Protein AF-A0A7C9L589-F1 (afdb_monomer_lite)

Foldseek 3Di:
DKWWWWAFPFQRDIDIGRPVVPDDDQDFDPRQAADPVRHGGTTDIDTDDIDDD

Radius of gyration: 12.57 Å; chains: 1; bounding box: 32×17×32 Å

Organism: NCBI:txid39485

Secondary structure (DSSP, 8-state):
--EEEEEETTT--EEEEEGGG-SPP----TTS-B-TTSPBPPP-EEEEEEE--

Sequence (53 aa):
MKVIEYKCSWCGSTRTRTITQGRPDPGTCPRRGKTLSGTTKPHVWVKSRILGK

Structure (mmCIF, N/CA/C/O backbone):
data_AF-A0A7C9L589-F1
#
_entry.id   AF-A0A7C9L589-F1
#
loop_
_atom_site.group_PDB
_atom_site.id
_atom_site.type_symbol
_atom_site.label_atom_id
_atom_site.label_alt_id
_atom_site.label_comp_id
_atom_site.label_asym_id
_atom_site.label_entity_id
_atom_site.label_seq_id
_atom_site.pdbx_PDB_ins_code
_atom_site.Cartn_x
_atom_site.Cartn_y
_atom_site.Cartn_z
_atom_site.occupancy
_atom_site.B_iso_or_equiv
_atom_site.auth_seq_id
_atom_site.auth_comp_id
_atom_site.auth_asym_id
_atom_site.auth_atom_id
_atom_site.pdbx_PDB_model_num
ATOM 1 N N . MET A 1 1 ? -15.881 -1.143 15.014 1.00 66.31 1 MET A N 1
ATOM 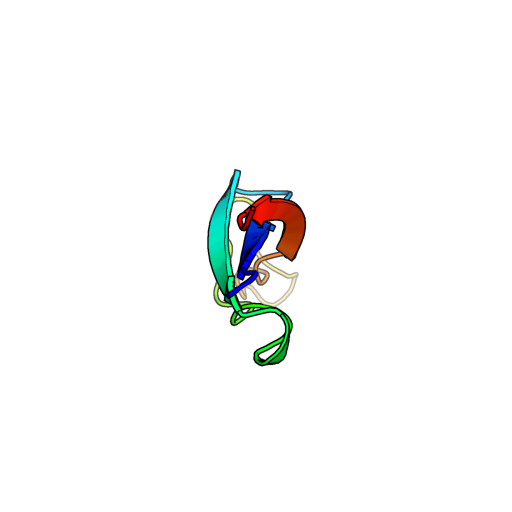2 C CA . MET A 1 1 ? -14.790 -2.004 14.490 1.00 66.31 1 MET A CA 1
ATOM 3 C C . MET A 1 1 ? -13.660 -1.116 14.003 1.00 66.31 1 MET A C 1
ATOM 5 O O . MET A 1 1 ? -13.933 -0.179 13.267 1.00 66.31 1 MET A O 1
ATOM 9 N N . LYS A 1 2 ? -12.417 -1.379 14.416 1.00 84.62 2 LYS A N 1
ATOM 10 C CA . LYS A 1 2 ? -11.251 -0.609 13.962 1.00 84.62 2 LYS A CA 1
ATOM 11 C C . LYS A 1 2 ? -10.649 -1.258 12.710 1.00 84.62 2 LYS A C 1
ATOM 13 O O . LYS A 1 2 ? -10.412 -2.468 12.688 1.00 84.62 2 LYS A O 1
ATOM 18 N N . VAL A 1 3 ? -10.389 -0.460 11.682 1.00 91.06 3 VAL A N 1
ATOM 19 C CA . VAL A 1 3 ? -9.700 -0.865 10.452 1.00 91.06 3 VAL A CA 1
ATOM 20 C C . VAL A 1 3 ? -8.413 -0.062 10.295 1.00 91.06 3 VAL A C 1
ATOM 22 O O . VAL A 1 3 ? -8.288 1.046 10.796 1.00 91.06 3 VAL A O 1
ATOM 25 N N . ILE A 1 4 ? -7.419 -0.630 9.630 1.00 92.00 4 ILE A N 1
ATOM 26 C CA . ILE A 1 4 ? -6.151 0.012 9.310 1.00 92.00 4 ILE A CA 1
ATOM 27 C C . ILE A 1 4 ? -6.147 0.290 7.812 1.00 92.00 4 ILE A C 1
ATOM 29 O O . ILE A 1 4 ? -6.299 -0.618 6.993 1.00 92.00 4 ILE A O 1
ATOM 33 N N . GLU A 1 5 ? -5.952 1.549 7.451 1.00 92.75 5 GLU A N 1
ATOM 34 C CA . GLU A 1 5 ? -5.594 1.937 6.098 1.00 92.75 5 GLU A CA 1
ATOM 35 C C . GLU A 1 5 ? -4.102 1.671 5.904 1.00 92.75 5 GLU A C 1
ATOM 37 O O . GLU A 1 5 ? -3.253 2.232 6.600 1.00 92.75 5 GLU A O 1
ATOM 42 N N . TYR A 1 6 ? -3.778 0.805 4.956 1.00 93.25 6 TYR A N 1
ATOM 43 C CA . TYR A 1 6 ? -2.427 0.591 4.472 1.00 93.25 6 TYR A CA 1
ATOM 44 C C . TYR A 1 6 ? -2.227 1.371 3.182 1.00 93.25 6 TYR A C 1
ATOM 46 O O . TYR A 1 6 ? -3.094 1.378 2.311 1.00 93.25 6 TYR A O 1
ATOM 54 N N . LYS A 1 7 ? -1.063 1.993 3.036 1.00 93.75 7 LYS A N 1
ATOM 55 C CA . LYS A 1 7 ? -0.654 2.705 1.828 1.00 93.75 7 LYS A CA 1
ATOM 56 C C . LYS A 1 7 ? 0.624 2.089 1.287 1.00 93.75 7 LYS A C 1
ATOM 58 O O . LYS A 1 7 ? 1.503 1.704 2.050 1.00 93.75 7 LYS A O 1
ATOM 63 N N . CYS A 1 8 ? 0.737 1.974 -0.027 1.00 93.50 8 CYS A N 1
ATOM 64 C CA . CYS A 1 8 ? 1.966 1.555 -0.667 1.00 93.50 8 CYS A CA 1
ATOM 65 C C . CYS A 1 8 ? 2.947 2.730 -0.699 1.00 93.50 8 CYS A C 1
ATOM 67 O O . CYS A 1 8 ? 2.640 3.751 -1.314 1.00 93.50 8 CYS A O 1
ATOM 69 N N . SER A 1 9 ? 4.142 2.578 -0.126 1.00 91.56 9 SER A N 1
ATOM 70 C CA . SER A 1 9 ? 5.151 3.654 -0.117 1.00 91.56 9 SER A CA 1
ATOM 71 C C . SER A 1 9 ? 5.675 4.030 -1.507 1.00 91.56 9 SER A C 1
ATOM 73 O O . SER A 1 9 ? 6.254 5.094 -1.670 1.00 91.56 9 SER A O 1
ATOM 75 N N . TRP A 1 10 ? 5.478 3.167 -2.509 1.00 90.62 10 TRP A N 1
ATOM 76 C CA . TRP A 1 10 ? 6.017 3.350 -3.860 1.00 90.62 10 TRP A CA 1
ATOM 77 C C . TRP A 1 10 ? 4.979 3.908 -4.836 1.00 90.62 10 TRP A C 1
ATOM 79 O O . TRP A 1 10 ? 5.165 4.973 -5.421 1.00 90.62 10 TRP A O 1
ATOM 89 N N . CYS A 1 11 ? 3.862 3.201 -5.029 1.00 89.75 11 CYS A N 1
ATOM 90 C CA . CYS A 1 11 ? 2.823 3.638 -5.968 1.00 89.75 11 CYS A CA 1
ATOM 91 C C . CYS A 1 11 ? 1.728 4.496 -5.327 1.00 89.75 11 CYS A C 1
ATOM 93 O O . CYS A 1 11 ? 0.895 5.030 -6.048 1.00 89.75 11 CYS A O 1
ATOM 95 N N . GLY A 1 12 ? 1.688 4.607 -3.996 1.00 90.38 12 GLY A N 1
ATOM 96 C CA . GLY A 1 12 ? 0.645 5.350 -3.289 1.00 90.38 12 GLY A CA 1
ATOM 97 C C . GLY A 1 12 ? -0.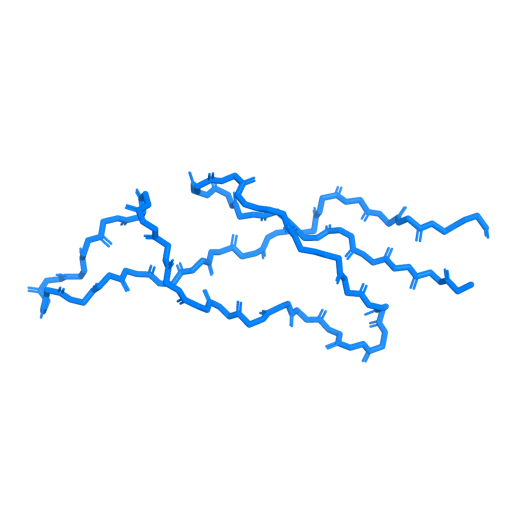719 4.658 -3.229 1.00 90.38 12 GLY A C 1
ATOM 98 O O . GLY A 1 12 ? -1.642 5.246 -2.678 1.00 90.38 12 GLY A O 1
ATOM 99 N N . SER A 1 13 ? -0.853 3.429 -3.746 1.00 91.44 13 SER A N 1
ATOM 100 C CA . SER A 1 13 ? -2.093 2.645 -3.640 1.00 91.44 13 SER A CA 1
ATOM 101 C C . SER A 1 13 ? -2.507 2.501 -2.176 1.00 91.44 13 SER A C 1
ATOM 103 O O . SER A 1 13 ? -1.642 2.376 -1.312 1.00 91.44 13 SER A O 1
ATOM 105 N N . THR A 1 14 ? -3.803 2.523 -1.886 1.00 91.94 14 THR A N 1
ATOM 106 C CA . THR A 1 14 ? -4.341 2.389 -0.530 1.00 91.94 14 THR A CA 1
ATOM 107 C C . THR A 1 14 ? -5.260 1.177 -0.437 1.00 91.94 14 THR A C 1
ATOM 109 O O . THR A 1 14 ? -5.991 0.848 -1.371 1.00 91.94 14 THR A O 1
ATOM 112 N N . ARG A 1 15 ? -5.202 0.468 0.691 1.00 91.62 15 ARG A N 1
ATOM 113 C CA . ARG A 1 15 ? -6.038 -0.696 0.997 1.00 91.62 15 ARG A CA 1
ATOM 114 C C . ARG A 1 15 ? -6.418 -0.674 2.467 1.00 91.62 15 ARG A C 1
ATOM 116 O O . ARG A 1 15 ? -5.553 -0.582 3.331 1.00 91.62 15 ARG A O 1
ATOM 123 N N . THR A 1 16 ? -7.700 -0.804 2.761 1.00 90.94 16 THR A N 1
ATOM 124 C CA . THR A 1 16 ? -8.209 -0.903 4.131 1.00 90.94 16 THR A CA 1
ATOM 125 C C . THR A 1 16 ? -8.349 -2.365 4.538 1.00 90.94 16 THR A C 1
ATOM 127 O O . THR A 1 16 ? -8.916 -3.166 3.796 1.00 90.94 16 THR A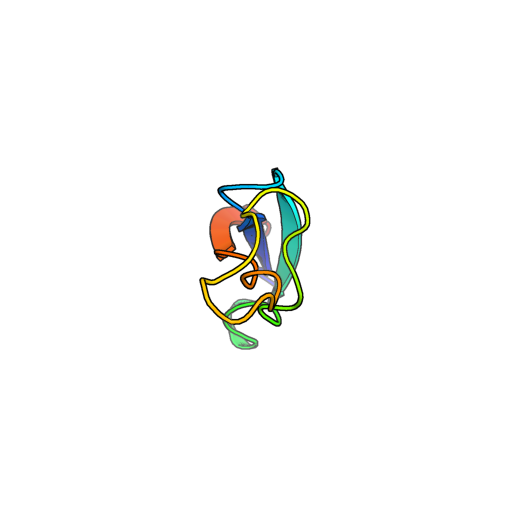 O 1
ATOM 130 N N . ARG A 1 17 ? -7.842 -2.723 5.718 1.00 90.69 17 ARG A N 1
ATOM 131 C CA . ARG A 1 17 ? -7.990 -4.058 6.316 1.00 90.69 17 ARG A CA 1
ATOM 132 C C . ARG A 1 17 ? -8.425 -3.937 7.765 1.00 90.69 17 ARG A C 1
ATOM 134 O O . ARG A 1 17 ? -8.020 -3.005 8.448 1.00 90.69 17 ARG A O 1
ATOM 141 N N . THR A 1 18 ? -9.235 -4.863 8.260 1.00 89.25 18 THR A N 1
ATOM 142 C CA . THR A 1 18 ? -9.528 -4.932 9.699 1.00 89.25 18 THR A CA 1
ATOM 143 C C . THR A 1 18 ? -8.248 -5.215 10.488 1.00 89.25 18 THR A C 1
ATOM 145 O O . THR A 1 18 ? -7.335 -5.865 9.977 1.00 89.25 18 THR A O 1
ATOM 148 N N . ILE A 1 19 ? -8.164 -4.741 11.740 1.00 83.75 19 ILE A N 1
ATOM 149 C CA . ILE A 1 19 ? -6.982 -4.990 12.595 1.00 83.75 19 ILE A CA 1
ATOM 150 C C . ILE A 1 19 ? -6.676 -6.493 12.696 1.00 83.75 19 ILE A C 1
ATOM 152 O O . ILE A 1 19 ? -5.514 -6.886 12.690 1.00 83.75 19 ILE A O 1
ATOM 156 N N . THR A 1 20 ? -7.716 -7.326 12.725 1.00 85.69 20 THR A N 1
ATOM 157 C CA . THR A 1 20 ? -7.614 -8.786 12.823 1.00 85.69 20 THR A CA 1
ATOM 158 C C . THR A 1 20 ? -7.168 -9.470 11.527 1.00 85.69 20 THR A C 1
ATOM 160 O O . THR A 1 20 ? -6.651 -10.577 11.591 1.00 85.69 20 THR A O 1
ATOM 163 N N . GLN A 1 21 ? -7.324 -8.834 10.357 1.00 84.75 21 GLN A N 1
ATOM 164 C CA . GLN A 1 21 ? -6.926 -9.410 9.061 1.00 84.75 21 GLN A CA 1
ATOM 165 C C . GLN A 1 21 ? -5.444 -9.198 8.708 1.00 84.75 21 GLN A C 1
ATOM 167 O O . GLN A 1 21 ? -4.955 -9.816 7.767 1.00 84.75 21 GLN A O 1
ATOM 172 N N . GLY A 1 22 ? -4.716 -8.333 9.421 1.00 84.56 22 GLY A N 1
ATOM 173 C CA . GLY A 1 22 ? -3.292 -8.102 9.162 1.00 84.56 22 GLY A CA 1
ATOM 174 C C . GLY A 1 22 ? -2.999 -7.229 7.930 1.00 84.56 22 GLY A C 1
ATOM 175 O O . GLY A 1 22 ? -3.711 -6.260 7.652 1.00 84.56 22 GLY A O 1
ATOM 176 N N . ARG A 1 23 ? -1.874 -7.499 7.247 1.00 85.88 23 ARG A N 1
ATOM 177 C CA . ARG A 1 23 ? -1.413 -6.717 6.081 1.00 85.88 23 ARG A CA 1
ATOM 178 C C . ARG A 1 23 ? -2.175 -7.123 4.804 1.00 85.88 23 ARG A C 1
ATOM 180 O O . ARG A 1 23 ? -2.548 -8.285 4.674 1.00 85.88 23 ARG A O 1
ATOM 187 N N . PRO A 1 24 ? -2.398 -6.200 3.848 1.00 88.75 24 PRO A N 1
ATOM 188 C CA . PRO A 1 24 ? -3.012 -6.526 2.562 1.00 88.75 24 PRO A CA 1
ATOM 189 C C . PRO A 1 24 ? -2.111 -7.422 1.705 1.00 88.75 24 PRO A C 1
ATOM 191 O O . PRO A 1 24 ? -0.897 -7.466 1.914 1.00 88.75 24 PRO A O 1
ATOM 194 N N . ASP A 1 25 ? -2.711 -8.056 0.694 1.00 89.12 25 ASP A N 1
ATOM 195 C CA . ASP A 1 25 ? -1.976 -8.835 -0.301 1.00 89.12 25 ASP A CA 1
ATOM 196 C C . ASP A 1 25 ? -0.904 -7.968 -0.990 1.00 89.12 25 ASP A C 1
ATOM 198 O O . ASP A 1 25 ? -1.210 -6.844 -1.414 1.00 89.12 25 ASP A O 1
ATOM 202 N N . PRO A 1 26 ? 0.356 -8.429 -1.063 1.00 83.81 26 PRO A N 1
ATOM 203 C CA . PRO A 1 26 ? 1.454 -7.661 -1.634 1.00 83.81 26 PRO A CA 1
ATOM 204 C C . PRO A 1 26 ? 1.268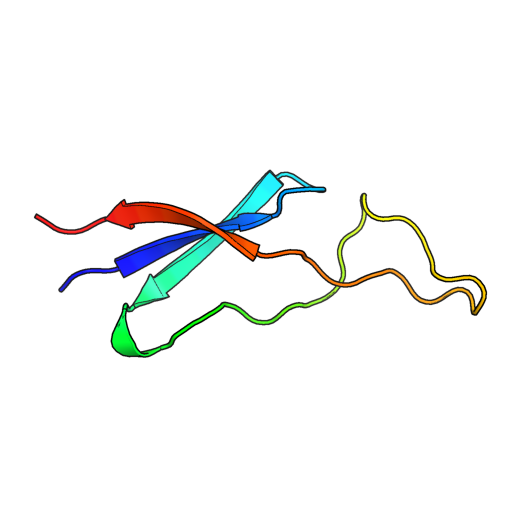 -7.338 -3.120 1.00 83.81 26 PRO A C 1
ATOM 206 O O . PRO A 1 26 ? 1.804 -6.324 -3.562 1.00 83.81 26 PRO A O 1
ATOM 209 N N . GLY A 1 27 ? 0.506 -8.126 -3.882 1.00 86.69 27 GLY A N 1
ATOM 210 C CA . GLY A 1 27 ? 0.226 -7.888 -5.294 1.00 86.69 27 GLY A CA 1
ATOM 211 C C . GLY A 1 27 ? 1.460 -7.510 -6.118 1.00 86.69 27 GLY A C 1
ATOM 212 O O . GLY A 1 27 ? 2.590 -7.893 -5.821 1.00 86.69 27 GLY A O 1
ATOM 213 N N . THR A 1 28 ? 1.244 -6.705 -7.156 1.00 87.88 28 THR A N 1
ATOM 214 C CA . THR A 1 28 ? 2.302 -6.221 -8.047 1.00 87.88 28 THR A CA 1
ATOM 215 C C . THR A 1 28 ? 2.307 -4.694 -8.086 1.00 87.88 28 THR A C 1
ATOM 217 O O . THR A 1 28 ? 1.307 -4.082 -8.449 1.00 87.88 28 THR A O 1
ATOM 220 N N . CYS A 1 29 ? 3.434 -4.061 -7.743 1.00 88.38 29 CYS A N 1
ATOM 221 C CA . CYS A 1 29 ? 3.544 -2.605 -7.684 1.00 88.38 29 CYS A CA 1
ATOM 222 C C . CYS A 1 29 ? 4.074 -2.013 -9.000 1.00 88.38 29 CYS A C 1
ATOM 224 O O . CYS A 1 29 ? 5.269 -2.139 -9.276 1.00 88.38 29 CYS A O 1
ATOM 226 N N . PRO A 1 30 ? 3.260 -1.263 -9.766 1.00 83.19 30 PRO A N 1
ATOM 227 C CA . PRO A 1 30 ? 3.669 -0.753 -11.077 1.00 83.19 30 PRO A CA 1
ATOM 228 C C . PRO A 1 30 ? 4.807 0.278 -11.005 1.00 83.19 30 PRO A C 1
ATOM 230 O O . PRO A 1 30 ? 5.567 0.419 -11.955 1.00 83.19 30 PRO A O 1
ATOM 233 N N . ARG A 1 31 ? 4.966 0.985 -9.874 1.00 84.50 31 ARG A N 1
ATOM 234 C CA . ARG A 1 31 ? 6.009 2.017 -9.703 1.00 84.50 31 ARG A CA 1
ATOM 235 C C . ARG A 1 31 ? 7.334 1.511 -9.145 1.00 84.50 31 ARG A C 1
ATOM 237 O O . ARG A 1 31 ? 8.313 2.244 -9.176 1.00 84.50 31 ARG A O 1
ATOM 244 N N . ARG A 1 32 ? 7.384 0.301 -8.584 1.00 82.44 32 ARG A N 1
ATOM 245 C CA . ARG A 1 32 ? 8.590 -0.195 -7.896 1.00 82.44 32 ARG A CA 1
ATOM 246 C C . ARG A 1 32 ? 9.623 -0.792 -8.862 1.00 82.44 32 ARG A C 1
ATOM 248 O O . ARG A 1 32 ? 10.677 -1.247 -8.428 1.00 82.44 32 ARG A O 1
ATOM 255 N N . GLY A 1 33 ? 9.318 -0.777 -10.159 1.00 80.88 33 GLY A N 1
ATOM 256 C CA . GLY A 1 33 ? 10.150 -1.356 -11.203 1.00 80.88 33 GLY A CA 1
ATOM 257 C C . GLY A 1 33 ? 10.150 -2.885 -11.181 1.00 80.88 33 GLY A C 1
ATOM 258 O O . GLY A 1 33 ? 9.397 -3.535 -10.444 1.00 80.88 33 GLY A O 1
ATOM 259 N N . LYS A 1 34 ? 11.013 -3.457 -12.018 1.00 82.81 34 LYS A N 1
ATOM 260 C CA . LYS A 1 34 ? 11.215 -4.902 -12.148 1.00 82.81 34 LYS A CA 1
ATOM 261 C C . LYS A 1 34 ? 12.460 -5.336 -11.371 1.00 82.81 34 LYS A C 1
ATOM 263 O O . LYS A 1 34 ? 13.383 -4.554 -11.159 1.00 82.81 34 LYS A O 1
ATOM 268 N N . THR A 1 35 ? 12.466 -6.568 -10.876 1.00 77.31 35 THR A N 1
ATOM 269 C CA . THR A 1 35 ? 13.677 -7.237 -10.387 1.00 77.31 35 THR A CA 1
ATOM 270 C C . THR A 1 35 ? 14.625 -7.506 -11.556 1.00 77.31 35 THR A C 1
ATOM 272 O O . THR A 1 35 ? 14.218 -7.413 -12.713 1.00 77.31 35 THR A O 1
ATOM 275 N N . LEU A 1 36 ? 15.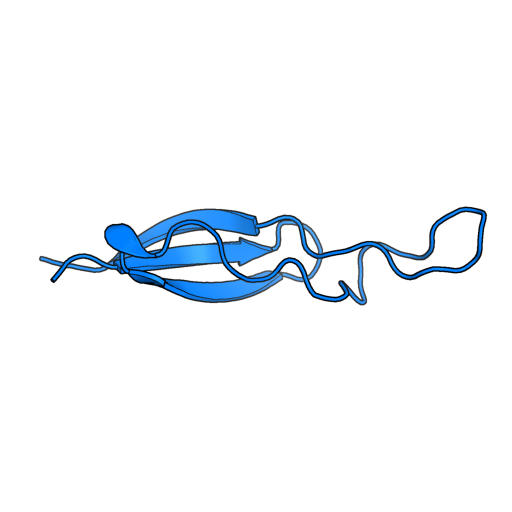878 -7.874 -11.264 1.00 75.00 36 LEU A N 1
ATOM 276 C CA . LEU A 1 36 ? 16.845 -8.287 -12.291 1.00 75.00 36 LEU A CA 1
ATOM 277 C C . LEU A 1 36 ? 16.288 -9.397 -13.204 1.00 75.00 36 LEU A C 1
ATOM 279 O O . LEU A 1 36 ? 16.577 -9.422 -14.391 1.00 75.00 36 LEU A O 1
ATOM 283 N N . SER A 1 37 ? 15.432 -10.265 -12.660 1.00 79.00 37 SER A N 1
ATOM 284 C CA . SER A 1 37 ? 14.749 -11.349 -13.378 1.00 79.00 37 SER A CA 1
ATOM 285 C C . SER A 1 37 ? 13.524 -10.896 -14.193 1.00 79.00 37 SER A C 1
ATOM 287 O O . SER A 1 37 ? 12.801 -11.732 -14.721 1.00 79.00 37 SER A O 1
ATOM 289 N N . GLY A 1 38 ? 13.236 -9.592 -14.271 1.00 77.19 38 GLY A N 1
ATOM 290 C CA . GLY A 1 38 ? 12.114 -9.039 -15.039 1.00 77.19 38 GLY A CA 1
ATOM 291 C C . GLY A 1 38 ? 10.756 -9.052 -14.324 1.00 77.19 38 GLY A C 1
ATOM 292 O O . GLY A 1 38 ? 9.773 -8.556 -14.877 1.00 77.19 38 GLY A O 1
ATOM 293 N N . THR A 1 39 ? 10.678 -9.554 -13.089 1.00 80.62 39 THR A N 1
ATOM 294 C CA . THR A 1 39 ? 9.426 -9.619 -12.320 1.00 80.62 39 THR A CA 1
ATOM 295 C C . THR A 1 39 ? 9.132 -8.285 -11.646 1.00 80.62 39 THR A C 1
ATOM 297 O O . THR A 1 39 ? 9.971 -7.738 -10.932 1.00 80.62 39 THR A O 1
ATOM 300 N N . THR A 1 40 ? 7.931 -7.743 -11.824 1.00 83.56 40 THR A N 1
ATOM 301 C CA . THR A 1 40 ? 7.533 -6.500 -11.153 1.00 83.56 40 THR A CA 1
ATOM 302 C C . THR A 1 40 ? 7.503 -6.697 -9.635 1.00 83.56 40 THR A C 1
ATOM 304 O O . THR A 1 40 ? 6.926 -7.659 -9.129 1.00 83.56 40 THR A O 1
ATOM 307 N N . LYS A 1 41 ? 8.146 -5.795 -8.885 1.00 86.88 41 LYS A N 1
ATOM 308 C CA . LYS A 1 41 ? 8.247 -5.933 -7.426 1.00 86.88 41 LYS A CA 1
ATOM 309 C C . LYS A 1 41 ? 6.874 -5.747 -6.758 1.00 86.88 41 LYS A C 1
ATOM 311 O O . LYS A 1 41 ? 6.095 -4.900 -7.196 1.00 86.88 41 LYS A O 1
ATOM 316 N N . PRO A 1 42 ? 6.588 -6.458 -5.655 1.00 91.00 42 PRO A N 1
ATOM 317 C CA . PRO A 1 42 ? 5.326 -6.310 -4.937 1.00 91.00 42 PRO A CA 1
ATOM 318 C C . PRO A 1 42 ? 5.191 -4.954 -4.235 1.00 91.00 42 PRO A C 1
ATOM 320 O O . PRO A 1 42 ? 6.184 -4.248 -3.986 1.00 91.00 42 PRO A O 1
ATOM 323 N N . HIS A 1 43 ? 3.954 -4.603 -3.872 1.00 92.50 43 HIS A N 1
ATOM 324 C CA . HIS A 1 43 ? 3.651 -3.443 -3.040 1.00 92.50 43 HIS A CA 1
ATOM 325 C C . HIS A 1 43 ? 4.314 -3.561 -1.669 1.00 92.50 43 HIS A C 1
ATOM 327 O O . HIS A 1 43 ? 4.328 -4.611 -1.032 1.00 92.50 43 HIS A O 1
ATOM 333 N N . VAL A 1 44 ? 4.835 -2.432 -1.189 1.00 90.94 44 VAL A N 1
ATOM 334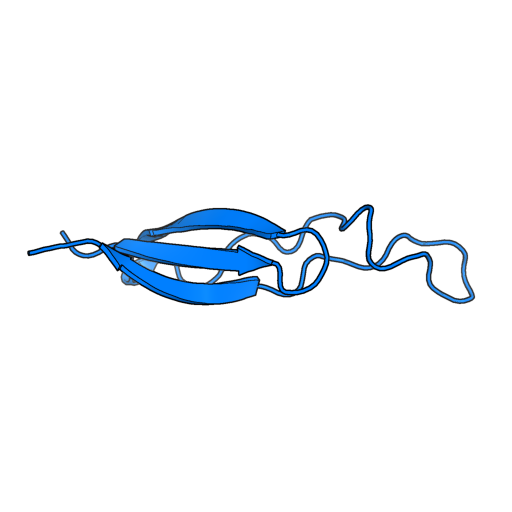 C CA . VAL A 1 44 ? 5.290 -2.287 0.198 1.00 90.94 44 VAL A CA 1
ATOM 335 C C . VAL A 1 44 ? 4.218 -1.557 0.973 1.00 90.94 44 VAL A C 1
ATOM 337 O O . VAL A 1 44 ? 4.120 -0.336 0.875 1.00 90.94 44 VAL A O 1
ATOM 340 N N . TRP A 1 45 ? 3.404 -2.309 1.703 1.00 92.38 45 TRP A N 1
ATOM 341 C CA . TRP A 1 45 ? 2.342 -1.755 2.530 1.00 92.38 45 TRP A CA 1
ATOM 342 C C . TRP A 1 45 ? 2.897 -1.205 3.841 1.00 92.38 45 TRP A C 1
ATOM 344 O O . TRP A 1 45 ? 3.443 -1.947 4.659 1.00 92.38 45 TRP A O 1
ATOM 354 N N . VAL A 1 46 ? 2.692 0.087 4.068 1.00 92.44 46 VAL A N 1
ATOM 355 C CA . VAL A 1 46 ? 2.914 0.753 5.354 1.00 92.44 46 VAL A CA 1
ATOM 356 C C . VAL A 1 46 ? 1.575 1.145 5.968 1.00 92.44 46 VAL A C 1
ATOM 358 O O . VAL A 1 46 ? 0.608 1.397 5.250 1.00 92.44 46 VAL A O 1
ATOM 361 N N . LYS A 1 47 ? 1.492 1.161 7.301 1.00 92.19 47 LYS A N 1
ATOM 362 C CA . LYS A 1 47 ? 0.286 1.607 8.011 1.00 92.19 47 LYS A CA 1
ATOM 363 C C . LYS A 1 47 ? 0.172 3.125 7.842 1.00 92.19 47 LYS A C 1
ATOM 365 O O . LYS A 1 47 ? 1.082 3.840 8.237 1.00 92.19 47 LYS A O 1
ATOM 370 N N . SER A 1 48 ? -0.915 3.583 7.229 1.00 91.06 48 SER A N 1
ATOM 371 C CA . SER A 1 48 ? -1.219 5.001 7.008 1.00 91.06 48 SER A CA 1
ATOM 372 C C . SER A 1 48 ? -1.937 5.571 8.229 1.00 91.06 48 SER A C 1
ATOM 374 O O . SER A 1 48 ? -1.423 6.449 8.913 1.00 91.06 48 SER A O 1
ATOM 376 N N . ARG A 1 49 ? -3.110 5.018 8.554 1.00 88.69 49 ARG A N 1
ATOM 377 C CA . ARG A 1 49 ? -3.946 5.467 9.675 1.00 88.69 49 ARG A CA 1
ATOM 378 C C . ARG A 1 49 ? -4.904 4.374 10.119 1.00 88.69 49 ARG A C 1
ATOM 380 O O . ARG A 1 49 ? -5.266 3.502 9.333 1.00 88.69 49 ARG A O 1
ATOM 387 N N . ILE A 1 50 ? -5.317 4.427 11.380 1.00 88.19 50 ILE A N 1
ATOM 388 C CA . ILE A 1 50 ? -6.372 3.563 11.910 1.00 88.19 50 ILE A CA 1
ATOM 389 C C . ILE A 1 50 ? -7.690 4.318 11.747 1.00 88.19 50 ILE A C 1
ATOM 391 O O . ILE A 1 50 ? -7.849 5.414 12.274 1.00 88.19 50 ILE A O 1
ATOM 395 N N . LEU A 1 51 ? -8.617 3.747 10.989 1.00 84.38 51 LEU A N 1
ATOM 396 C CA . LEU A 1 51 ? -9.971 4.253 10.825 1.00 84.38 51 LEU A CA 1
ATOM 397 C C . LEU A 1 51 ? -10.874 3.483 11.797 1.00 84.38 51 LEU A C 1
ATOM 399 O O . LEU A 1 51 ? -10.998 2.262 11.721 1.00 84.38 51 LEU A O 1
ATOM 403 N N . GLY A 1 52 ? -11.477 4.184 12.746 1.00 74.62 52 GLY A N 1
ATOM 404 C CA . GLY A 1 52 ? -12.385 3.589 13.724 1.00 74.62 52 GLY A CA 1
ATOM 405 C C . GLY A 1 52 ? -12.375 4.386 15.015 1.00 74.62 52 GLY A C 1
ATOM 406 O O . GLY A 1 52 ? -11.392 4.326 15.755 1.00 74.62 52 GLY A O 1
ATOM 407 N N . LYS A 1 53 ? -13.457 5.135 15.230 1.00 57.12 53 LYS A N 1
ATOM 408 C CA . LYS A 1 53 ? -13.782 5.778 16.502 1.00 57.12 53 LYS A CA 1
ATOM 409 C C . LYS A 1 53 ? -14.372 4.732 17.445 1.00 57.12 53 LYS A C 1
ATOM 411 O O . LYS A 1 53 ? -15.135 3.874 16.940 1.00 57.12 53 LYS A O 1
#

pLDDT: mean 86.29, std 6.97, range [57.12, 93.75]